Protein AF-A0A150AKC9-F1 (afdb_monomer)

Secondary structure (DSSP, 8-state):
-----PPPHHHHHH-TT--HHHHHHHHH-TT-HHHHHHHHTS-TTSS-HHHHHHHHHHHHHHHHHHHHHHHHHHHHHHHHHHHT----HHHHHHHGGGHHHHHHHHHHHHHHHHHHTT-----HHHH-TT--S-HHHHHHHHHHHHHHHHHHHHHHTT--

Mean predicted aligned error: 14.84 Å

pLDDT: mean 82.55, std 13.42, range [34.91, 95.19]

Sequence (160 aa):
MSYAQYYDDSEMLEDPLVKPQIWKLLKERPQDEYLWARYFGKDLFDITPEEYQMYEVLKSDLMNTDKSYQEEIEKAKMERQMAQQTFSQSDYDQWTKNISVNFGQIEVYFTERFSAMGSEYVSYYELYPNEDYNLTKWVDEHEARLKELEELKAINEGNY

Radius of gyration: 29.98 Å; Cα contacts (8 Å, |Δi|>4): 83; chains: 1; bounding box: 57×40×87 Å

Foldseek 3Di:
DDDDDDDDVVCCVQQVLNPVVLSVVCLVPVPDQVSVCVSVVHHLVPDDPVSVVVSVVVSVVSVVVVVVVVVVVVVVVVVVVVVPPLDDPVNVVVCLVPCVVCVVVLQVNLQVLCVVLVHHDDGPCNVCVVPPDDRNVVSVVSVVVSVVSVVVVCVVVVPD

Solvent-accessible surface area (backbone atoms only — not comparable to full-atom values): 9623 Å² total; per-residue (Å²): 134,86,83,81,80,83,77,56,74,71,55,44,72,76,33,82,80,72,46,66,77,53,50,57,51,35,72,77,41,58,83,45,62,68,57,49,21,60,64,73,70,44,55,80,90,73,53,51,75,68,56,47,52,50,49,52,52,53,42,48,51,50,54,48,52,54,50,54,52,51,52,51,53,52,50,54,49,51,51,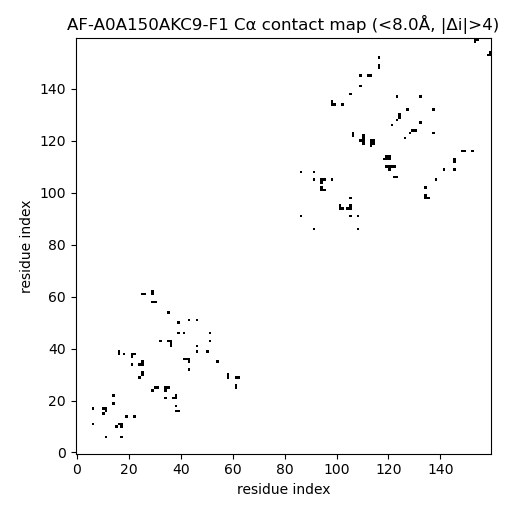50,50,58,77,63,57,77,81,48,72,70,55,52,65,56,34,64,76,44,44,90,83,31,42,70,62,53,50,52,49,48,42,54,53,32,47,77,71,76,37,91,65,80,57,65,62,79,79,37,72,83,64,83,64,60,64,66,60,52,49,54,54,51,52,54,53,49,50,54,51,53,50,54,49,36,61,75,71,68,70,124

Structure (mmCIF, N/CA/C/O backbone):
data_AF-A0A150AKC9-F1
#
_entry.id   AF-A0A150AKC9-F1
#
loop_
_atom_site.group_PDB
_atom_site.id
_atom_site.type_symbol
_atom_site.label_atom_id
_atom_site.label_alt_id
_atom_site.label_comp_id
_atom_site.label_asym_id
_atom_site.label_entity_id
_atom_site.label_seq_id
_atom_site.pdbx_PDB_ins_code
_atom_site.Cartn_x
_atom_site.Cartn_y
_atom_site.Cartn_z
_atom_site.occupancy
_atom_site.B_iso_or_equiv
_atom_site.auth_seq_id
_atom_site.auth_comp_id
_atom_site.auth_asym_id
_atom_site.auth_atom_id
_atom_site.pdbx_PDB_model_num
ATOM 1 N N . MET A 1 1 ? 14.778 -21.058 -56.996 1.00 34.91 1 MET A N 1
ATOM 2 C CA . MET A 1 1 ? 13.952 -19.844 -56.832 1.00 34.91 1 MET A CA 1
ATOM 3 C C . MET A 1 1 ? 13.758 -19.638 -55.340 1.00 34.91 1 MET A C 1
ATOM 5 O O . MET A 1 1 ? 13.484 -20.614 -54.656 1.00 34.91 1 MET A O 1
ATOM 9 N N . SER A 1 2 ? 14.054 -18.435 -54.848 1.00 39.12 2 SER A N 1
ATOM 10 C CA . SER A 1 2 ? 14.110 -18.092 -53.421 1.00 39.12 2 SER A CA 1
ATOM 11 C C . SER A 1 2 ? 12.700 -17.945 -52.841 1.00 39.12 2 SER A C 1
ATOM 13 O O . SER A 1 2 ? 11.886 -17.232 -53.425 1.00 39.12 2 SER A O 1
ATOM 15 N N . TYR A 1 3 ? 12.415 -18.619 -51.725 1.00 40.94 3 TYR A N 1
ATOM 16 C CA . TYR A 1 3 ? 11.184 -18.441 -50.955 1.00 40.94 3 TYR A CA 1
ATOM 17 C C . TYR A 1 3 ? 11.333 -17.185 -50.091 1.00 40.94 3 TYR A C 1
ATOM 19 O O . TYR A 1 3 ? 12.019 -17.215 -49.073 1.00 40.94 3 TYR A O 1
ATOM 27 N N . ALA A 1 4 ? 10.711 -16.079 -50.497 1.00 45.88 4 ALA A N 1
ATOM 28 C CA . ALA A 1 4 ? 10.506 -14.948 -49.602 1.00 45.88 4 ALA A CA 1
ATOM 29 C C . ALA A 1 4 ? 9.438 -15.356 -48.575 1.00 45.88 4 ALA A C 1
ATOM 31 O O . ALA A 1 4 ? 8.267 -15.513 -48.922 1.00 45.88 4 ALA A O 1
ATOM 32 N N . GLN A 1 5 ? 9.858 -15.617 -47.337 1.00 51.28 5 GLN A N 1
ATOM 33 C CA . GLN A 1 5 ? 8.944 -15.769 -46.209 1.00 51.28 5 GLN A CA 1
ATOM 34 C C . GLN A 1 5 ? 8.338 -14.392 -45.924 1.00 51.28 5 GLN A C 1
ATOM 36 O O . GLN A 1 5 ? 9.059 -13.453 -45.598 1.00 51.28 5 GLN A O 1
ATOM 41 N N . TYR A 1 6 ? 7.030 -14.263 -46.131 1.00 47.62 6 TYR A N 1
ATOM 42 C CA . TYR A 1 6 ? 6.269 -13.084 -45.736 1.00 47.62 6 TYR A CA 1
ATOM 43 C C . TYR A 1 6 ? 6.055 -13.158 -44.223 1.00 47.62 6 TYR A C 1
ATOM 45 O O . TYR A 1 6 ? 5.431 -14.108 -43.753 1.00 47.62 6 TYR A O 1
ATOM 53 N N . TYR A 1 7 ? 6.606 -12.201 -43.483 1.00 48.91 7 TYR A N 1
ATOM 54 C CA . TYR A 1 7 ? 6.326 -12.026 -42.059 1.00 48.91 7 TYR A CA 1
ATOM 55 C C . TYR A 1 7 ? 5.089 -11.143 -41.893 1.00 48.91 7 TYR A C 1
ATOM 57 O O . TYR A 1 7 ? 4.901 -10.209 -42.674 1.00 48.91 7 TYR A O 1
ATOM 65 N N . ASP A 1 8 ? 4.239 -11.475 -40.922 1.00 52.94 8 ASP A N 1
ATOM 66 C CA . ASP A 1 8 ? 3.052 -10.689 -40.576 1.00 52.94 8 ASP A CA 1
ATOM 67 C C . ASP A 1 8 ? 3.472 -9.407 -39.834 1.00 52.94 8 ASP A C 1
ATOM 69 O O . ASP A 1 8 ? 4.408 -9.424 -39.030 1.00 52.94 8 ASP A O 1
ATOM 73 N N . ASP A 1 9 ? 2.786 -8.290 -40.084 1.00 51.62 9 ASP A N 1
ATOM 74 C CA . ASP A 1 9 ? 3.104 -6.980 -39.491 1.00 51.62 9 ASP A CA 1
ATOM 75 C C . ASP A 1 9 ? 3.013 -7.018 -37.951 1.00 51.62 9 ASP A C 1
ATOM 77 O O . ASP A 1 9 ? 3.698 -6.266 -37.257 1.00 51.62 9 ASP A O 1
ATOM 81 N N . SER A 1 10 ? 2.208 -7.941 -37.413 1.00 51.44 10 SER A N 1
ATOM 82 C CA . SER A 1 10 ? 2.090 -8.222 -35.978 1.00 51.44 10 SER A CA 1
ATOM 83 C C . SER A 1 10 ? 3.357 -8.853 -35.374 1.00 51.44 10 SER A C 1
ATOM 85 O O . SER A 1 10 ? 3.740 -8.510 -34.257 1.00 51.44 10 SER A O 1
ATOM 87 N N . GLU A 1 11 ? 4.060 -9.708 -36.123 1.00 52.31 11 GLU A N 1
ATOM 88 C CA . GLU A 1 11 ? 5.324 -10.321 -35.696 1.00 52.31 11 GLU A CA 1
ATOM 89 C C . GLU A 1 11 ? 6.492 -9.330 -35.800 1.00 52.31 11 GLU A C 1
ATOM 91 O O . GLU A 1 11 ? 7.380 -9.349 -34.950 1.00 52.31 11 GLU A O 1
ATOM 96 N N . MET A 1 12 ? 6.462 -8.411 -36.776 1.00 53.72 12 MET A N 1
ATOM 97 C CA . MET A 1 12 ? 7.424 -7.297 -36.858 1.00 53.72 12 MET A CA 1
ATOM 98 C C . MET A 1 12 ? 7.257 -6.286 -35.713 1.00 53.72 12 MET A C 1
ATOM 100 O O . MET A 1 12 ? 8.232 -5.662 -35.296 1.00 53.72 12 MET A 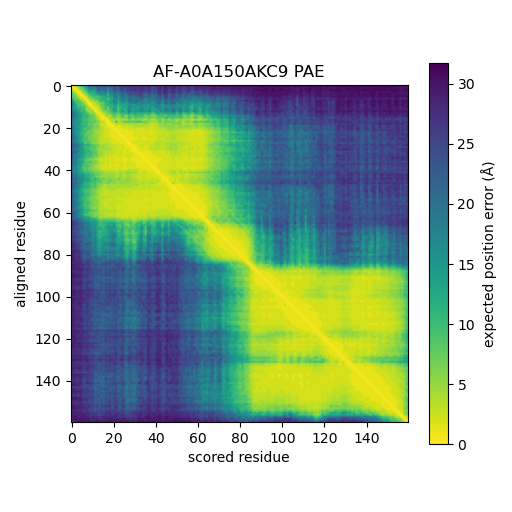O 1
ATOM 104 N N . LEU A 1 13 ? 6.035 -6.139 -35.192 1.00 55.62 13 LEU A N 1
ATOM 105 C CA . LEU A 1 13 ? 5.723 -5.309 -34.024 1.00 55.62 13 LEU A CA 1
ATOM 106 C C . LEU A 1 13 ? 6.336 -5.861 -32.730 1.00 55.62 13 LEU A C 1
ATOM 108 O O . LEU A 1 13 ? 6.710 -5.082 -31.857 1.00 55.62 13 LEU A O 1
ATOM 112 N N . GLU A 1 14 ? 6.458 -7.185 -32.609 1.00 65.38 14 GLU A N 1
ATOM 113 C CA . GLU A 1 14 ? 7.076 -7.820 -31.445 1.00 65.38 14 GLU A CA 1
ATOM 114 C C . GLU A 1 14 ? 8.579 -8.075 -31.602 1.00 65.38 14 GLU A C 1
ATOM 116 O O . GLU A 1 14 ? 9.279 -8.037 -30.594 1.00 65.38 14 GLU A O 1
ATOM 121 N N . ASP A 1 15 ? 9.074 -8.354 -32.811 1.00 75.06 15 ASP A N 1
ATOM 122 C CA . ASP A 1 15 ? 10.476 -8.661 -33.130 1.00 75.06 15 ASP A CA 1
ATOM 123 C C . ASP A 1 15 ? 10.939 -7.840 -34.354 1.00 75.06 15 ASP A C 1
ATOM 125 O O . ASP A 1 15 ? 10.834 -8.301 -35.495 1.00 75.06 15 ASP A O 1
ATOM 129 N N . PRO A 1 16 ? 11.492 -6.631 -34.139 1.00 76.25 16 PRO A N 1
ATOM 130 C CA . PRO A 1 16 ? 11.789 -5.684 -35.219 1.00 76.25 16 PRO A CA 1
ATOM 131 C C . PRO A 1 16 ? 12.796 -6.171 -36.267 1.00 76.25 16 PRO A C 1
ATOM 133 O O . PRO A 1 16 ? 12.777 -5.707 -37.406 1.00 76.25 16 PRO A O 1
ATOM 136 N N . LEU A 1 17 ? 13.698 -7.089 -35.897 1.00 81.69 17 LEU A N 1
ATOM 137 C CA . LEU A 1 17 ? 14.687 -7.681 -36.811 1.00 81.69 17 LEU A CA 1
ATOM 138 C C . LEU A 1 17 ? 14.324 -9.095 -37.262 1.00 81.69 17 LEU A C 1
ATOM 140 O O . LEU A 1 17 ? 15.100 -9.717 -37.994 1.00 81.69 17 LEU A O 1
ATOM 144 N N . VAL A 1 18 ? 13.160 -9.591 -36.844 1.00 83.06 18 VAL A N 1
ATOM 145 C CA . VAL A 1 18 ? 12.596 -10.868 -37.270 1.00 83.06 18 VAL A CA 1
ATOM 146 C C . VAL A 1 18 ? 13.571 -12.033 -37.038 1.00 83.06 18 VAL A C 1
ATOM 148 O O . VAL A 1 18 ? 13.853 -12.870 -37.902 1.00 83.06 18 VAL A O 1
ATOM 151 N N . LYS A 1 19 ? 14.141 -12.071 -35.832 1.00 84.50 19 LYS A N 1
ATOM 152 C CA . LYS A 1 19 ? 15.042 -13.125 -35.350 1.00 84.50 19 LYS A CA 1
ATOM 153 C C . LYS A 1 19 ? 14.464 -13.745 -34.071 1.00 84.50 19 LYS A C 1
ATOM 155 O O . LYS A 1 19 ? 15.092 -13.646 -33.008 1.00 84.50 19 LYS A O 1
ATOM 160 N N . PRO A 1 20 ? 13.347 -14.496 -34.165 1.00 82.44 20 PRO A N 1
ATOM 161 C CA . PRO A 1 20 ? 12.528 -14.866 -33.005 1.00 82.44 20 PRO A CA 1
ATOM 162 C C . PRO A 1 20 ? 13.274 -15.742 -31.997 1.00 82.44 20 PRO A C 1
ATOM 164 O O . PRO A 1 20 ? 13.037 -15.676 -30.793 1.00 82.44 20 PRO A O 1
ATOM 167 N N . GLN A 1 21 ? 14.232 -16.539 -32.478 1.00 84.50 21 GLN A N 1
ATOM 168 C CA . GLN A 1 21 ? 15.062 -17.399 -31.633 1.00 84.50 21 GLN A CA 1
ATOM 169 C C . GLN A 1 21 ? 16.009 -16.597 -30.733 1.00 84.50 21 GLN A C 1
ATOM 171 O O . GLN A 1 21 ? 16.190 -16.940 -29.569 1.00 84.50 21 GLN A O 1
ATOM 176 N N . ILE A 1 22 ? 16.616 -15.529 -31.262 1.00 87.38 22 ILE A N 1
ATOM 177 C CA . ILE A 1 22 ? 17.525 -14.669 -30.493 1.00 87.38 22 ILE A CA 1
ATOM 178 C C . ILE A 1 22 ? 16.703 -13.699 -29.642 1.00 87.38 22 ILE A C 1
ATOM 180 O O . ILE A 1 22 ? 17.026 -13.487 -28.477 1.00 87.38 22 ILE A O 1
ATOM 184 N N . TRP A 1 23 ? 15.598 -13.188 -30.188 1.00 88.94 23 TRP A N 1
ATOM 185 C CA . TRP A 1 23 ? 14.686 -12.295 -29.485 1.00 88.94 23 TRP A CA 1
ATOM 186 C C . TRP A 1 23 ? 14.091 -12.924 -28.223 1.00 88.94 23 TRP A C 1
ATOM 188 O O . TRP A 1 23 ? 14.081 -12.302 -27.163 1.00 88.94 23 TRP A O 1
ATOM 198 N N . LYS A 1 24 ? 13.688 -14.200 -28.283 1.00 86.56 24 LYS A N 1
ATOM 199 C CA . LYS A 1 24 ? 13.222 -14.933 -27.098 1.00 86.56 24 LYS A CA 1
ATOM 200 C C . LYS A 1 24 ? 14.282 -14.986 -25.992 1.00 86.56 24 LYS A C 1
ATOM 202 O O . LYS A 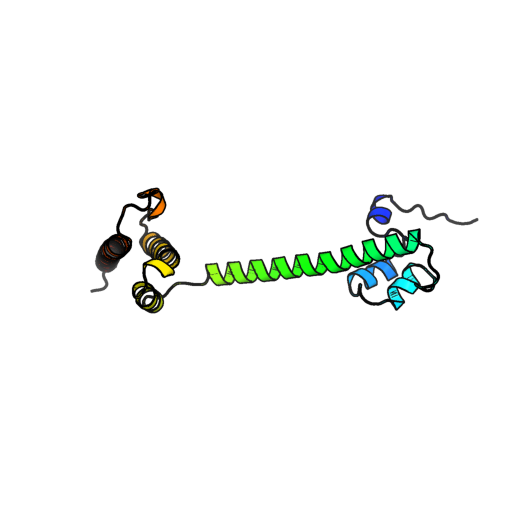1 24 ? 13.950 -14.800 -24.827 1.00 86.56 24 LYS A O 1
ATOM 207 N N . LEU A 1 25 ? 15.548 -15.204 -26.350 1.00 88.25 25 LEU A N 1
ATOM 208 C CA . LEU A 1 25 ? 16.649 -15.215 -25.382 1.00 88.25 25 LEU A CA 1
ATOM 209 C C . LEU A 1 25 ? 16.920 -13.816 -24.814 1.00 88.25 25 LEU A C 1
ATOM 211 O O . LEU A 1 25 ? 17.242 -13.694 -23.635 1.00 88.25 25 LEU A O 1
ATOM 215 N N . LEU A 1 26 ? 16.748 -12.766 -25.621 1.00 88.56 26 LEU A N 1
ATOM 216 C CA . LEU A 1 26 ? 16.855 -11.378 -25.170 1.00 88.56 26 LEU A CA 1
ATOM 217 C C . LEU A 1 26 ? 15.740 -10.991 -24.193 1.00 88.56 26 LEU A C 1
ATOM 219 O O . LEU A 1 26 ? 16.032 -10.301 -23.223 1.00 88.56 26 LEU A O 1
ATOM 223 N N . LYS A 1 27 ? 14.506 -11.488 -24.374 1.00 85.81 27 LYS A N 1
ATOM 224 C CA . LYS A 1 27 ? 13.420 -11.308 -23.389 1.00 85.81 27 LYS A CA 1
ATOM 225 C C . LYS A 1 27 ? 13.779 -11.892 -22.014 1.00 85.81 27 LYS A C 1
ATOM 227 O O . LYS A 1 27 ? 13.348 -11.361 -21.000 1.00 85.81 27 LYS A O 1
ATOM 232 N N . GLU A 1 28 ? 14.580 -12.958 -21.970 1.00 85.00 28 GLU A N 1
ATOM 233 C CA . GLU A 1 28 ? 15.048 -13.571 -20.717 1.00 85.00 28 GLU A CA 1
ATOM 234 C C . GLU A 1 28 ? 16.327 -12.916 -20.166 1.00 85.00 28 GLU A C 1
ATOM 236 O O . GLU A 1 28 ? 16.550 -12.905 -18.956 1.00 85.00 28 GLU A O 1
ATOM 241 N N . ARG A 1 29 ? 17.211 -12.421 -21.043 1.00 86.69 29 ARG A N 1
ATOM 242 C CA . ARG A 1 29 ? 18.532 -11.877 -20.685 1.00 86.69 29 ARG A CA 1
ATOM 243 C C . ARG A 1 29 ? 18.843 -10.601 -21.474 1.00 86.69 29 ARG A C 1
ATOM 245 O O . ARG A 1 29 ? 19.784 -10.584 -22.270 1.00 86.69 29 ARG A O 1
ATOM 252 N N . PRO A 1 30 ? 18.118 -9.499 -21.221 1.00 88.94 30 PRO A N 1
ATOM 253 C CA . PRO A 1 30 ? 18.275 -8.257 -21.983 1.00 88.94 30 PRO A CA 1
ATOM 254 C C . PRO A 1 30 ? 19.605 -7.532 -21.723 1.00 88.94 30 PRO A C 1
ATOM 256 O O . PRO A 1 30 ? 19.924 -6.551 -22.392 1.00 88.94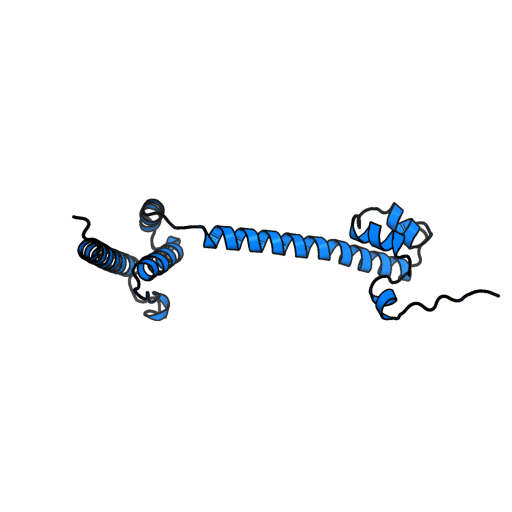 30 PRO A O 1
ATOM 259 N N . GLN A 1 31 ? 20.406 -7.998 -20.763 1.00 87.69 31 GLN A N 1
ATOM 260 C CA . GLN A 1 31 ? 21.723 -7.439 -20.441 1.00 87.69 31 GLN A CA 1
ATOM 261 C C . GLN A 1 31 ? 22.872 -8.107 -21.213 1.00 87.69 31 GLN A C 1
ATOM 263 O O . GLN A 1 31 ? 24.001 -7.632 -21.144 1.00 87.69 31 GLN A O 1
ATOM 268 N N . ASP A 1 32 ? 22.609 -9.200 -21.933 1.00 91.44 32 ASP A N 1
ATOM 269 C CA . ASP A 1 32 ? 23.642 -9.954 -22.643 1.00 91.44 32 ASP A CA 1
ATOM 270 C C . ASP A 1 32 ? 23.997 -9.281 -23.981 1.00 91.44 32 ASP A C 1
ATOM 272 O O . ASP A 1 32 ? 23.310 -9.428 -24.994 1.00 91.44 32 ASP A O 1
ATOM 276 N N . GLU A 1 33 ? 25.098 -8.529 -23.988 1.00 88.06 33 GLU A N 1
ATOM 277 C CA . GLU A 1 33 ? 25.607 -7.808 -25.164 1.00 88.06 33 GLU A CA 1
ATOM 278 C C . GLU A 1 33 ? 25.973 -8.740 -26.328 1.00 88.06 33 GLU A C 1
ATOM 280 O O . GLU A 1 33 ? 25.875 -8.352 -27.493 1.00 88.06 33 GLU A O 1
ATOM 285 N N . TYR A 1 34 ? 26.330 -9.995 -26.044 1.00 90.44 34 TYR A N 1
ATOM 286 C CA . TYR A 1 34 ? 26.636 -10.974 -27.081 1.00 90.44 34 TYR A CA 1
ATOM 287 C C . TYR A 1 34 ? 25.369 -11.449 -27.805 1.00 90.44 34 TYR A C 1
ATOM 289 O O . TYR A 1 34 ? 25.387 -11.657 -29.024 1.00 90.44 34 TYR A O 1
ATOM 297 N N . LEU A 1 35 ? 24.248 -11.579 -27.086 1.00 92.19 35 LEU A N 1
ATOM 298 C CA . LEU A 1 35 ? 22.943 -11.827 -27.705 1.00 92.19 35 LEU A CA 1
ATOM 299 C C . LEU A 1 35 ? 22.504 -10.644 -28.570 1.00 92.19 35 LEU A C 1
ATOM 301 O O . LEU A 1 35 ? 22.021 -10.863 -29.682 1.00 92.19 35 LEU A O 1
ATOM 305 N N . TRP A 1 36 ? 22.745 -9.413 -28.119 1.00 92.94 36 TRP A N 1
ATOM 306 C CA . TRP A 1 36 ? 22.462 -8.211 -28.902 1.00 92.94 36 TRP A CA 1
ATOM 307 C C . TRP A 1 36 ? 23.317 -8.118 -30.168 1.00 92.94 36 TRP A C 1
ATOM 309 O O . TRP A 1 36 ? 22.768 -7.928 -31.252 1.00 92.94 36 TRP A O 1
ATOM 319 N N . ALA A 1 37 ? 24.626 -8.364 -30.086 1.00 92.00 37 ALA A N 1
ATOM 320 C CA . ALA A 1 37 ? 25.495 -8.401 -31.265 1.00 92.00 37 ALA A CA 1
ATOM 321 C C . ALA A 1 37 ? 25.026 -9.455 -32.291 1.00 92.00 37 ALA A C 1
ATOM 323 O O . ALA A 1 37 ? 24.989 -9.210 -33.498 1.00 92.00 37 ALA A O 1
ATOM 324 N N . ARG A 1 38 ? 24.570 -10.629 -31.830 1.00 90.62 38 ARG A N 1
ATOM 325 C CA . ARG A 1 38 ? 23.966 -11.652 -32.707 1.00 90.62 38 ARG A CA 1
ATOM 326 C C . ARG A 1 38 ? 22.619 -11.217 -33.292 1.00 90.62 38 ARG A C 1
ATOM 328 O O . ARG A 1 38 ? 22.325 -11.525 -34.452 1.00 90.62 38 ARG A O 1
ATOM 335 N N . TYR A 1 39 ? 21.811 -10.507 -32.511 1.00 90.94 39 TYR A N 1
ATOM 336 C CA . TYR A 1 39 ? 20.514 -9.988 -32.937 1.00 90.94 39 TYR A CA 1
ATOM 337 C C . TYR A 1 39 ? 20.668 -8.927 -34.033 1.00 90.94 39 TYR A C 1
ATOM 339 O O . TYR A 1 39 ? 20.014 -9.025 -35.067 1.00 90.94 39 TYR A O 1
ATOM 347 N N . PHE A 1 40 ? 21.638 -8.023 -33.914 1.00 89.56 40 PHE A N 1
ATOM 348 C CA . PHE A 1 40 ? 21.976 -7.056 -34.966 1.00 89.56 40 PHE A CA 1
ATOM 349 C C . PHE A 1 40 ? 22.861 -7.652 -36.077 1.00 89.56 40 PHE A C 1
ATOM 351 O O . PHE A 1 40 ? 22.920 -7.128 -37.187 1.00 89.56 40 PHE A O 1
ATOM 358 N N . GLY A 1 41 ? 23.482 -8.810 -35.833 1.00 89.00 41 GLY A N 1
ATOM 359 C CA . GLY A 1 41 ? 24.338 -9.512 -36.794 1.00 89.00 41 GLY A CA 1
ATOM 360 C C . GLY A 1 41 ? 25.715 -8.873 -36.994 1.00 89.00 41 GLY A C 1
ATOM 361 O O . GLY A 1 41 ? 26.410 -9.236 -37.942 1.00 89.00 41 GLY A O 1
ATOM 362 N N . LYS A 1 42 ? 26.098 -7.934 -36.126 1.00 90.62 42 LYS A N 1
ATOM 363 C CA . LYS A 1 42 ? 27.387 -7.239 -36.126 1.00 90.62 42 LYS A CA 1
ATOM 364 C C . LYS A 1 42 ? 27.728 -6.772 -34.711 1.00 90.62 42 LYS A C 1
ATOM 366 O O . LYS A 1 42 ? 26.888 -6.851 -33.814 1.00 90.62 42 LYS A O 1
ATOM 371 N N . ASP A 1 43 ? 28.963 -6.330 -34.519 1.00 89.88 43 ASP A N 1
ATOM 372 C CA . ASP A 1 43 ? 29.396 -5.778 -33.242 1.00 89.88 43 ASP A CA 1
ATOM 373 C C . ASP A 1 43 ? 28.596 -4.507 -32.906 1.00 89.88 43 ASP A C 1
ATOM 375 O O . ASP A 1 43 ? 28.301 -3.707 -33.793 1.00 89.88 43 ASP A O 1
ATOM 379 N N . LEU A 1 44 ? 28.235 -4.320 -31.634 1.00 86.88 44 LEU A N 1
ATOM 380 C CA . LEU A 1 44 ? 27.482 -3.146 -31.181 1.00 86.88 44 LEU A CA 1
ATOM 381 C C . LEU A 1 44 ? 28.281 -1.841 -31.319 1.00 86.88 44 LEU A C 1
ATOM 383 O O . LEU A 1 44 ? 27.679 -0.772 -31.335 1.00 86.88 44 LEU A O 1
ATOM 387 N N . PHE A 1 45 ? 29.608 -1.907 -31.450 1.00 87.06 45 PHE A N 1
ATOM 388 C CA . PHE A 1 45 ? 30.448 -0.752 -31.780 1.00 87.06 45 PHE A CA 1
ATOM 389 C C . PHE A 1 45 ? 30.439 -0.408 -33.280 1.00 87.06 45 PHE A C 1
ATOM 391 O O . PHE A 1 45 ? 30.826 0.701 -33.647 1.00 87.06 45 PHE A O 1
ATOM 398 N N . ASP A 1 46 ? 29.965 -1.326 -34.129 1.00 90.88 46 ASP A N 1
ATOM 399 C CA . ASP A 1 46 ? 29.955 -1.206 -35.593 1.00 90.88 46 ASP A CA 1
ATOM 400 C C . ASP A 1 46 ? 28.544 -0.954 -36.175 1.00 90.88 46 ASP A C 1
ATOM 402 O O . ASP A 1 46 ? 28.370 -0.914 -37.399 1.00 90.88 46 ASP A O 1
ATOM 406 N N . ILE A 1 47 ? 27.514 -0.813 -35.329 1.00 88.50 47 ILE A N 1
ATOM 407 C CA . ILE A 1 47 ? 26.143 -0.488 -35.763 1.00 88.50 47 ILE A CA 1
ATOM 408 C C . ILE A 1 47 ? 25.990 0.986 -36.153 1.00 88.50 47 ILE A C 1
ATOM 410 O O . ILE A 1 47 ? 26.726 1.859 -35.690 1.00 88.50 47 ILE A O 1
ATOM 414 N N . THR A 1 48 ? 25.0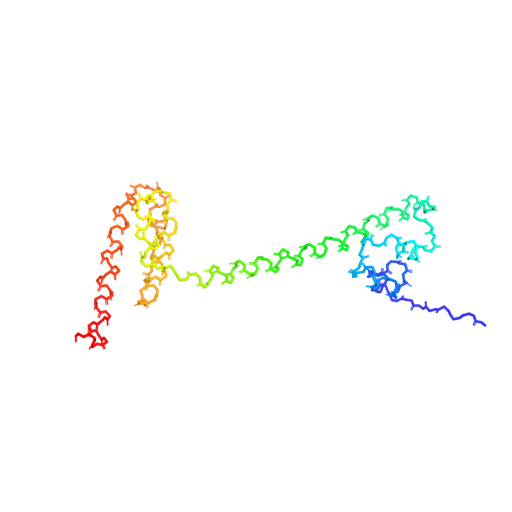28 1.277 -37.033 1.00 91.69 48 THR A N 1
ATOM 415 C CA . THR A 1 48 ? 24.734 2.663 -37.428 1.00 91.69 48 THR A CA 1
ATOM 416 C C . THR A 1 48 ? 24.073 3.435 -36.279 1.00 91.69 48 THR A C 1
ATOM 418 O O . THR A 1 48 ? 23.522 2.824 -35.360 1.00 91.69 48 THR A O 1
ATOM 421 N N . PRO A 1 49 ? 24.068 4.781 -36.313 1.00 89.75 49 PRO A N 1
ATOM 422 C CA . PRO A 1 49 ? 23.362 5.578 -35.311 1.00 89.75 49 PRO A CA 1
ATOM 423 C C . PRO A 1 49 ? 21.877 5.208 -35.161 1.00 89.75 49 PRO A C 1
ATOM 425 O O . PRO A 1 49 ? 21.353 5.209 -34.049 1.00 89.75 49 PRO A O 1
ATOM 428 N N . GLU A 1 50 ? 21.203 4.859 -36.257 1.00 87.88 50 GLU A N 1
ATOM 429 C CA . GLU A 1 50 ? 19.797 4.438 -36.261 1.00 87.88 50 GLU A CA 1
ATOM 430 C C . GLU A 1 50 ? 19.616 3.060 -35.604 1.00 87.88 50 GLU A C 1
ATOM 432 O O . GLU A 1 50 ? 18.715 2.868 -34.789 1.00 87.88 50 GLU A O 1
ATOM 437 N N . GLU A 1 51 ? 20.500 2.107 -35.910 1.00 87.06 51 GLU A N 1
ATOM 438 C CA . GLU A 1 51 ? 20.515 0.785 -35.274 1.00 87.06 51 GLU A CA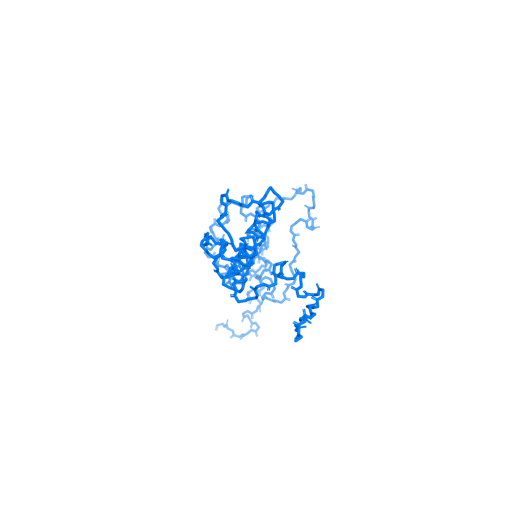 1
ATOM 439 C C . GLU A 1 51 ? 20.824 0.889 -33.772 1.00 87.06 51 GLU A C 1
ATOM 441 O O . GLU A 1 51 ? 20.217 0.179 -32.972 1.00 87.06 51 GLU A O 1
ATOM 446 N N . TYR A 1 52 ? 21.711 1.809 -33.379 1.00 88.12 52 TYR A N 1
ATOM 447 C CA . TYR A 1 52 ? 22.021 2.085 -31.976 1.00 88.12 52 TYR A CA 1
ATOM 448 C C . TYR A 1 52 ? 20.809 2.636 -31.217 1.00 88.12 52 TYR A C 1
ATOM 450 O O . TYR A 1 52 ? 20.504 2.168 -30.121 1.00 88.12 52 TYR A O 1
ATOM 458 N N . GLN A 1 53 ? 20.067 3.580 -31.807 1.00 87.12 53 GLN A N 1
ATOM 459 C CA . GLN A 1 53 ? 18.819 4.073 -31.212 1.00 87.12 53 GLN A CA 1
ATOM 460 C C . GLN A 1 53 ? 17.803 2.944 -31.019 1.00 87.12 53 GLN A C 1
ATOM 462 O O . GLN A 1 53 ? 17.187 2.845 -29.959 1.00 87.12 53 GLN A O 1
ATOM 467 N N . MET A 1 54 ? 17.657 2.067 -32.015 1.00 88.19 54 MET A N 1
ATOM 468 C CA . MET A 1 54 ? 16.775 0.906 -31.914 1.00 88.19 54 MET A CA 1
ATOM 469 C C . MET A 1 54 ? 17.230 -0.065 -30.816 1.00 88.19 54 MET A C 1
ATOM 471 O O . MET A 1 54 ? 16.403 -0.531 -30.037 1.00 88.19 54 MET A O 1
ATOM 475 N N . TYR A 1 55 ? 18.532 -0.336 -30.708 1.00 89.88 55 TYR A N 1
ATOM 476 C CA . TYR A 1 55 ? 19.101 -1.141 -29.626 1.00 89.88 55 TYR A CA 1
ATOM 477 C C . TYR A 1 55 ? 18.763 -0.568 -28.243 1.00 89.88 55 TYR A C 1
ATOM 479 O O . TYR A 1 55 ? 18.278 -1.307 -27.389 1.00 89.88 55 TYR A O 1
ATOM 487 N N . GLU A 1 56 ? 18.959 0.736 -28.029 1.00 90.00 56 GLU A N 1
ATOM 488 C CA . GLU A 1 56 ? 18.678 1.383 -26.741 1.00 90.00 56 GLU A CA 1
ATOM 489 C C . GLU A 1 56 ? 17.186 1.337 -26.383 1.00 90.00 56 GLU A C 1
ATOM 491 O O . GLU A 1 56 ? 16.841 1.007 -25.247 1.00 90.00 56 GLU A O 1
ATOM 496 N N . VAL A 1 57 ? 16.295 1.602 -27.347 1.00 88.75 57 VAL A N 1
ATOM 497 C CA . VAL A 1 57 ? 14.839 1.517 -27.134 1.00 88.75 57 VAL A CA 1
ATOM 498 C C . VAL A 1 57 ? 14.437 0.095 -26.747 1.00 88.75 57 VAL A C 1
ATOM 500 O O . VAL A 1 57 ? 13.830 -0.104 -25.698 1.00 88.75 57 VAL A O 1
ATOM 503 N N . LEU A 1 58 ? 14.849 -0.908 -27.528 1.00 89.06 58 LEU A N 1
ATOM 504 C CA . LEU A 1 58 ? 14.485 -2.302 -27.267 1.00 89.06 58 LEU A CA 1
ATOM 505 C C . LEU A 1 58 ? 15.072 -2.815 -25.949 1.00 89.06 58 LEU A C 1
ATOM 507 O O . LEU A 1 58 ? 14.394 -3.507 -25.192 1.00 89.06 58 LEU A O 1
ATOM 511 N N . LYS A 1 59 ? 16.323 -2.461 -25.641 1.00 89.06 59 LYS A N 1
ATOM 512 C CA . LYS A 1 59 ? 16.959 -2.828 -24.375 1.00 89.06 59 LYS A CA 1
ATOM 513 C C . LYS A 1 59 ? 16.243 -2.186 -23.193 1.00 89.06 59 LYS A C 1
ATOM 515 O O . LYS A 1 59 ? 15.992 -2.869 -22.201 1.00 89.06 59 LYS A O 1
ATOM 520 N N . SER A 1 60 ? 15.893 -0.906 -23.300 1.00 85.69 60 SER A N 1
ATOM 521 C CA . SER A 1 60 ? 15.118 -0.193 -22.285 1.00 85.69 60 SER A CA 1
ATOM 522 C C . SER A 1 60 ? 13.749 -0.843 -22.070 1.00 85.69 60 SER A C 1
ATOM 524 O O . SER A 1 60 ? 13.386 -1.119 -20.928 1.00 85.69 60 SER A O 1
ATOM 526 N N . ASP A 1 61 ? 13.018 -1.162 -23.137 1.00 86.12 61 ASP A N 1
ATOM 527 C CA . ASP A 1 61 ? 11.680 -1.757 -23.044 1.00 86.12 61 ASP A CA 1
ATOM 528 C C . ASP A 1 61 ? 11.704 -3.139 -22.382 1.00 86.12 61 ASP A C 1
ATOM 530 O O . ASP A 1 61 ? 10.912 -3.410 -21.471 1.00 86.12 61 ASP A O 1
ATOM 534 N N . LEU A 1 62 ? 12.660 -3.996 -22.758 1.00 86.31 62 LEU A N 1
ATOM 535 C CA . LEU A 1 62 ? 12.826 -5.309 -22.129 1.00 86.31 62 LEU A CA 1
ATOM 536 C C . LEU A 1 62 ? 13.204 -5.190 -20.643 1.00 86.31 62 LEU A C 1
ATOM 538 O O . LEU A 1 62 ? 12.691 -5.936 -19.810 1.00 86.31 62 LEU A O 1
ATOM 542 N N . MET A 1 63 ? 14.055 -4.223 -20.292 1.00 83.00 63 MET A N 1
ATOM 543 C CA . MET A 1 63 ? 14.475 -3.975 -18.907 1.00 83.00 63 MET A CA 1
ATOM 544 C C . MET A 1 63 ? 13.366 -3.347 -18.047 1.00 83.00 63 MET A C 1
ATOM 546 O O . MET A 1 63 ? 13.305 -3.603 -16.845 1.00 83.00 63 MET A O 1
ATOM 550 N N . ASN A 1 64 ? 12.493 -2.525 -18.634 1.00 80.81 64 ASN A N 1
ATOM 551 C CA . ASN A 1 64 ? 11.374 -1.896 -17.928 1.00 80.81 64 ASN A CA 1
ATOM 552 C C . ASN A 1 64 ? 10.200 -2.861 -17.736 1.00 80.81 64 ASN A C 1
ATOM 554 O O . ASN A 1 64 ? 9.537 -2.806 -16.702 1.00 80.81 64 ASN A O 1
ATOM 558 N N . THR A 1 65 ? 9.975 -3.773 -18.685 1.00 73.81 65 THR A N 1
ATOM 559 C CA . THR A 1 65 ? 8.938 -4.807 -18.568 1.00 73.81 65 THR A CA 1
ATOM 560 C C . THR A 1 65 ? 9.181 -5.688 -17.340 1.00 73.81 65 THR A C 1
ATOM 562 O O . THR A 1 65 ? 8.266 -5.887 -16.542 1.00 73.81 65 THR A O 1
ATOM 565 N N . ASP A 1 66 ? 10.423 -6.134 -17.118 1.00 68.94 66 ASP A N 1
ATOM 566 C CA . ASP A 1 66 ? 10.774 -6.933 -15.935 1.00 68.94 66 ASP A CA 1
ATOM 567 C C . ASP A 1 66 ? 10.568 -6.139 -14.633 1.00 68.94 66 ASP A C 1
ATOM 569 O O . ASP A 1 66 ? 9.911 -6.617 -13.712 1.00 68.94 66 ASP A O 1
ATOM 573 N N . LYS A 1 67 ? 11.002 -4.871 -14.578 1.00 70.56 67 LYS A N 1
ATOM 574 C CA . LYS A 1 67 ? 10.757 -4.003 -13.409 1.00 70.56 67 LYS A CA 1
ATOM 575 C C . LYS A 1 67 ? 9.273 -3.834 -13.097 1.00 70.56 67 LYS A C 1
ATOM 577 O O . LYS A 1 67 ? 8.887 -3.996 -11.947 1.00 70.56 67 LYS A O 1
ATOM 582 N N . SER A 1 68 ? 8.452 -3.556 -14.108 1.00 72.88 68 SER A N 1
ATOM 583 C CA . SER A 1 68 ? 7.008 -3.367 -13.920 1.00 72.88 68 SER A CA 1
ATOM 584 C C . SER A 1 68 ? 6.331 -4.618 -13.352 1.00 72.88 68 SER A C 1
ATOM 586 O O . SER A 1 68 ? 5.488 -4.524 -12.463 1.00 72.88 68 SER A O 1
ATOM 588 N N . TYR A 1 69 ? 6.765 -5.799 -13.798 1.00 70.38 69 TYR A N 1
ATOM 589 C CA . TYR A 1 69 ? 6.272 -7.077 -13.301 1.00 70.38 69 TYR A CA 1
ATOM 590 C C . TYR A 1 69 ? 6.708 -7.336 -11.851 1.00 70.38 69 TYR A C 1
ATOM 592 O O . TYR A 1 69 ? 5.903 -7.779 -11.030 1.00 70.38 69 TYR A O 1
ATOM 600 N N . GLN A 1 70 ? 7.962 -7.020 -11.507 1.00 70.56 70 GLN A N 1
ATOM 601 C CA . GLN A 1 70 ? 8.442 -7.125 -10.125 1.00 70.56 70 GLN A CA 1
ATOM 602 C C . GLN A 1 70 ? 7.697 -6.162 -9.190 1.00 70.56 70 GLN A C 1
ATOM 604 O O . GLN A 1 70 ? 7.261 -6.571 -8.115 1.00 70.56 70 GLN A O 1
ATOM 609 N N . GLU A 1 71 ? 7.491 -4.912 -9.610 1.00 77.44 71 GLU A N 1
ATOM 610 C CA . GLU A 1 71 ? 6.732 -3.909 -8.853 1.00 77.44 71 GLU A CA 1
ATOM 611 C C . GLU A 1 71 ? 5.284 -4.359 -8.609 1.00 77.44 71 GLU A C 1
ATOM 613 O O . GLU A 1 71 ? 4.759 -4.207 -7.503 1.00 77.44 71 GLU A O 1
ATOM 618 N N . GLU A 1 72 ? 4.642 -4.972 -9.606 1.00 77.50 72 GLU A N 1
ATOM 619 C CA . GLU A 1 72 ? 3.290 -5.516 -9.475 1.00 77.50 72 GLU A CA 1
ATOM 620 C C . GLU A 1 72 ? 3.232 -6.690 -8.482 1.00 77.50 72 GLU A C 1
ATOM 622 O O . GLU A 1 72 ? 2.337 -6.738 -7.631 1.00 77.50 72 GLU A O 1
ATOM 627 N N . ILE A 1 73 ? 4.213 -7.602 -8.518 1.00 80.00 73 ILE A N 1
ATOM 628 C CA . ILE A 1 73 ? 4.329 -8.699 -7.543 1.00 80.00 73 ILE A CA 1
ATOM 629 C C . ILE A 1 73 ? 4.529 -8.157 -6.125 1.00 80.00 73 ILE A C 1
ATOM 631 O O . ILE A 1 73 ? 3.876 -8.629 -5.187 1.00 80.00 73 ILE A O 1
ATOM 635 N N . GLU A 1 74 ? 5.430 -7.193 -5.945 1.00 74.38 74 GLU A N 1
ATOM 636 C CA . GLU A 1 74 ? 5.705 -6.593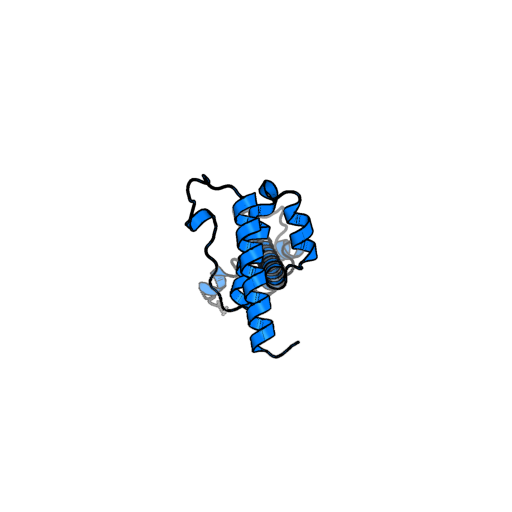 -4.640 1.00 74.38 74 GLU A CA 1
ATOM 637 C C . GLU A 1 74 ? 4.480 -5.865 -4.088 1.00 74.38 74 GLU A C 1
ATOM 639 O O . GLU A 1 74 ? 4.122 -6.063 -2.923 1.00 74.38 74 GLU A O 1
ATOM 644 N N . LYS A 1 75 ? 3.783 -5.101 -4.933 1.00 74.69 75 LYS A N 1
ATOM 645 C CA . LYS A 1 75 ? 2.531 -4.435 -4.576 1.00 74.69 75 LYS A CA 1
ATOM 646 C C . LYS A 1 75 ? 1.460 -5.441 -4.160 1.00 74.69 75 LYS A C 1
ATOM 648 O O . LYS A 1 75 ? 0.897 -5.306 -3.077 1.00 74.69 75 LYS A O 1
ATOM 653 N N . ALA A 1 76 ? 1.238 -6.494 -4.947 1.00 78.38 76 ALA A N 1
ATOM 654 C CA . ALA A 1 76 ? 0.266 -7.536 -4.619 1.00 78.38 76 ALA A CA 1
ATOM 655 C C . ALA A 1 76 ? 0.622 -8.277 -3.317 1.00 78.38 76 ALA A C 1
ATOM 657 O O . ALA A 1 76 ? -0.259 -8.685 -2.555 1.00 78.38 76 ALA A O 1
ATOM 658 N N . LYS A 1 77 ? 1.916 -8.456 -3.031 1.00 75.00 77 LYS A N 1
ATOM 659 C CA . LYS A 1 77 ? 2.391 -9.051 -1.778 1.00 75.00 77 LYS A CA 1
ATOM 660 C C . LYS A 1 77 ? 2.147 -8.126 -0.585 1.00 75.00 77 LYS A C 1
ATOM 662 O O . LYS A 1 77 ? 1.673 -8.610 0.441 1.00 75.00 77 LYS A O 1
ATOM 667 N N . MET A 1 78 ? 2.423 -6.829 -0.724 1.00 68.94 78 MET A N 1
ATOM 668 C CA . MET A 1 78 ? 2.117 -5.825 0.299 1.00 68.94 78 MET A CA 1
ATOM 669 C C . MET A 1 78 ? 0.613 -5.720 0.554 1.00 68.94 78 MET A C 1
ATOM 671 O O . MET A 1 78 ? 0.198 -5.738 1.706 1.00 68.94 78 MET A O 1
ATOM 675 N N . GLU A 1 79 ? -0.215 -5.699 -0.491 1.00 74.19 79 GLU A N 1
ATOM 676 C CA . GLU A 1 79 ? -1.677 -5.696 -0.365 1.00 74.19 79 GLU A CA 1
ATOM 677 C C . GLU A 1 79 ? -2.189 -6.947 0.354 1.00 74.19 79 GLU A C 1
ATOM 679 O O . GLU A 1 79 ? -3.005 -6.838 1.266 1.00 74.19 79 GLU A O 1
ATOM 684 N N . ARG A 1 80 ? -1.671 -8.137 0.019 1.00 70.69 80 ARG A N 1
ATOM 685 C CA . ARG A 1 80 ? -2.008 -9.372 0.746 1.00 70.69 80 ARG A CA 1
ATOM 686 C C . ARG A 1 80 ? -1.557 -9.331 2.199 1.00 70.69 80 ARG A C 1
ATOM 688 O O . ARG A 1 80 ? -2.274 -9.835 3.054 1.00 70.69 80 ARG A O 1
ATOM 695 N N . GLN A 1 81 ? -0.386 -8.766 2.473 1.00 69.38 81 GLN A N 1
ATOM 696 C CA . GLN A 1 81 ? 0.123 -8.630 3.832 1.00 69.38 81 GLN A CA 1
ATOM 697 C C . GLN A 1 81 ? -0.738 -7.663 4.650 1.00 69.38 81 GLN A C 1
ATOM 699 O O . GLN A 1 81 ? -1.090 -8.003 5.772 1.00 69.38 81 GLN A O 1
ATOM 704 N N . MET A 1 82 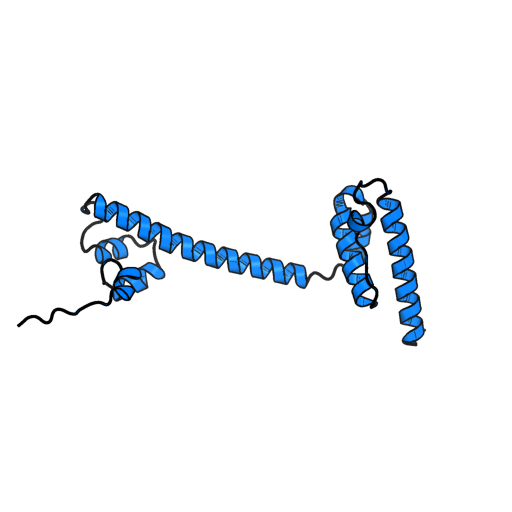? -1.127 -6.520 4.079 1.00 61.12 82 MET A N 1
ATOM 705 C CA . MET A 1 82 ? -2.045 -5.570 4.715 1.00 61.12 82 MET A CA 1
ATOM 706 C C . MET A 1 82 ? -3.428 -6.191 4.933 1.00 61.12 82 MET A C 1
ATOM 708 O O . MET A 1 82 ? -3.964 -6.103 6.027 1.00 61.12 82 MET A O 1
ATOM 712 N N . ALA A 1 83 ? -3.972 -6.906 3.944 1.00 65.44 83 ALA A N 1
ATOM 713 C CA . ALA A 1 83 ? -5.262 -7.586 4.071 1.00 65.44 83 ALA A CA 1
ATOM 714 C C . ALA A 1 83 ? -5.256 -8.737 5.097 1.00 65.44 83 ALA A C 1
ATOM 716 O O . ALA A 1 83 ? -6.310 -9.136 5.583 1.00 65.44 83 ALA A O 1
ATOM 717 N N . GLN A 1 84 ? -4.086 -9.302 5.404 1.00 58.19 84 GLN A N 1
ATOM 718 C CA . GLN A 1 84 ? -3.914 -10.331 6.437 1.00 58.19 84 GLN A CA 1
ATOM 719 C C . GLN A 1 84 ? -3.552 -9.749 7.804 1.00 58.19 84 GLN A C 1
ATOM 721 O O . GLN A 1 84 ? -3.470 -10.499 8.779 1.00 58.19 84 GLN A O 1
ATOM 726 N N . GLN A 1 85 ? -3.305 -8.444 7.891 1.00 61.03 85 GLN A N 1
ATOM 727 C CA . GLN A 1 85 ? -2.892 -7.803 9.123 1.00 61.03 85 GLN A CA 1
ATOM 728 C C . GLN A 1 85 ? -4.119 -7.574 10.010 1.00 61.03 85 GLN A C 1
ATOM 730 O O . GLN A 1 85 ? -4.679 -6.493 10.049 1.00 61.03 85 GLN A O 1
ATOM 735 N N . THR A 1 86 ? -4.543 -8.607 10.740 1.00 65.38 86 THR A N 1
ATOM 736 C CA . THR A 1 86 ? -5.506 -8.435 11.832 1.00 65.38 86 THR A CA 1
ATOM 737 C C . THR A 1 86 ? -4.803 -7.726 12.983 1.00 65.38 86 THR A C 1
ATOM 739 O O . THR A 1 86 ? -3.922 -8.312 13.622 1.00 65.38 86 THR A O 1
ATOM 742 N N . PHE A 1 87 ? -5.163 -6.474 13.238 1.00 76.50 87 PHE A N 1
ATOM 743 C CA . PHE A 1 87 ? -4.578 -5.700 14.326 1.00 76.50 87 PHE A CA 1
ATOM 744 C C . PHE A 1 87 ? -5.007 -6.258 15.685 1.00 76.50 87 PHE A C 1
ATOM 746 O O . PHE A 1 87 ? -6.189 -6.508 15.941 1.00 76.50 87 PHE A O 1
ATOM 753 N N . SER A 1 88 ? -4.033 -6.495 16.561 1.00 81.69 88 SER A N 1
ATOM 754 C CA . SER A 1 88 ? -4.287 -7.038 17.892 1.00 81.69 88 SER A CA 1
ATOM 755 C C . SER A 1 88 ? -4.646 -5.933 18.887 1.00 81.69 88 SER A C 1
ATOM 757 O O . SER A 1 88 ? -4.328 -4.761 18.686 1.00 81.69 88 SER A O 1
ATOM 759 N N . GLN A 1 89 ? -5.239 -6.312 20.024 1.00 82.44 89 GLN A N 1
ATOM 760 C CA . GLN A 1 89 ? -5.460 -5.378 21.136 1.00 82.44 89 GLN A CA 1
ATOM 761 C C . GLN A 1 89 ? -4.145 -4.732 21.613 1.00 82.44 89 GLN A C 1
ATOM 763 O O . GLN A 1 89 ? -4.122 -3.557 21.953 1.00 82.44 89 GLN A O 1
ATOM 768 N N . SER A 1 90 ? -3.026 -5.467 21.573 1.00 86.62 90 SER A N 1
ATOM 769 C CA . SER A 1 90 ? -1.717 -4.929 21.962 1.00 86.62 90 SER A CA 1
ATOM 770 C C . SER A 1 90 ? -1.214 -3.840 21.009 1.00 86.62 90 SER A C 1
ATOM 772 O O . SER A 1 90 ? -0.491 -2.946 21.452 1.00 86.62 90 SER A O 1
ATOM 774 N N . ASP A 1 91 ? -1.550 -3.922 19.718 1.00 88.94 91 ASP A N 1
ATOM 775 C CA . ASP A 1 91 ? -1.187 -2.893 18.737 1.00 88.94 91 ASP A CA 1
ATOM 776 C C . ASP A 1 91 ? -1.984 -1.612 19.007 1.00 88.94 91 ASP A C 1
ATOM 778 O O . ASP A 1 91 ? -1.409 -0.524 19.088 1.00 88.94 91 ASP A O 1
ATOM 782 N N . TYR A 1 92 ? -3.288 -1.761 19.264 1.00 90.94 92 TYR A N 1
ATOM 783 C CA . TYR A 1 92 ? -4.164 -0.666 19.678 1.00 90.94 92 TYR A CA 1
ATOM 784 C C . TYR A 1 92 ? -3.643 0.036 20.943 1.00 90.94 92 TYR A C 1
ATOM 786 O O . TYR A 1 92 ? -3.444 1.253 20.934 1.00 90.94 92 TYR A O 1
ATOM 794 N N . ASP A 1 93 ? -3.310 -0.722 21.992 1.00 91.56 93 ASP A N 1
ATOM 795 C CA . ASP A 1 93 ? -2.780 -0.184 23.254 1.00 91.56 93 ASP A CA 1
ATOM 796 C C . ASP A 1 93 ? -1.458 0.590 23.065 1.00 91.56 93 ASP A C 1
ATOM 798 O O . ASP A 1 93 ? -1.103 1.477 23.851 1.00 91.56 93 ASP A O 1
ATOM 802 N N . GLN A 1 94 ? -0.675 0.251 22.036 1.00 92.75 94 GLN A N 1
ATOM 803 C CA . GLN A 1 94 ? 0.526 1.001 21.688 1.00 92.75 94 GLN A CA 1
ATOM 804 C C . GLN A 1 94 ? 0.184 2.304 20.959 1.00 92.75 94 GLN A C 1
ATOM 806 O O . GLN A 1 94 ? 0.801 3.336 21.245 1.00 92.75 94 GLN A O 1
ATOM 811 N N . TRP A 1 95 ? -0.771 2.278 20.033 1.00 93.38 95 TRP A N 1
ATOM 812 C CA . TRP A 1 95 ? -1.147 3.444 19.239 1.00 93.38 95 TRP A CA 1
ATOM 813 C C . TRP A 1 95 ? -1.821 4.538 20.057 1.00 93.38 95 TRP A C 1
ATOM 815 O O . TRP A 1 95 ? -1.516 5.718 19.850 1.00 93.38 95 TRP A O 1
ATOM 825 N N . THR A 1 96 ? -2.641 4.166 21.041 1.00 93.00 96 THR A N 1
ATOM 826 C CA . THR A 1 96 ? -3.333 5.110 21.936 1.00 93.00 96 THR A CA 1
ATOM 827 C C . THR A 1 96 ? -2.383 5.933 22.812 1.00 93.00 96 THR A C 1
ATOM 829 O O . THR A 1 96 ? -2.759 6.993 23.308 1.00 93.00 96 THR A O 1
ATOM 832 N N . LYS A 1 97 ? -1.104 5.545 22.931 1.00 93.81 97 LYS A N 1
ATOM 833 C CA . LYS A 1 97 ? -0.072 6.373 23.588 1.00 93.81 97 LYS A CA 1
ATOM 834 C C . LYS A 1 97 ? 0.241 7.660 22.824 1.00 93.81 97 LYS A C 1
ATOM 836 O O . LYS A 1 97 ? 0.760 8.604 23.417 1.00 93.81 97 LYS A O 1
ATOM 841 N N . ASN A 1 98 ? -0.029 7.696 21.519 1.00 94.19 98 ASN A N 1
ATOM 842 C CA . ASN A 1 98 ? 0.135 8.883 20.685 1.00 94.19 98 ASN A CA 1
ATOM 843 C C . ASN A 1 98 ? -0.945 8.929 19.596 1.00 94.19 98 ASN A C 1
ATOM 845 O O . ASN A 1 98 ? -0.682 8.680 18.418 1.00 94.19 98 ASN A O 1
ATOM 849 N N . ILE A 1 99 ? -2.171 9.237 20.024 1.00 93.38 99 ILE A N 1
ATOM 850 C CA . ILE A 1 99 ? -3.366 9.210 19.173 1.00 93.38 99 ILE A CA 1
ATOM 851 C C . ILE A 1 99 ? -3.213 10.112 17.950 1.00 93.38 99 ILE A C 1
ATOM 853 O O . ILE A 1 99 ? -3.555 9.683 16.862 1.00 93.38 99 ILE A O 1
ATOM 857 N N . SER A 1 100 ? -2.663 11.322 18.083 1.00 91.44 100 SER A N 1
ATOM 858 C CA . SER A 1 100 ? -2.567 12.254 16.948 1.00 91.44 100 SER A CA 1
ATOM 859 C C . SER A 1 100 ? -1.687 11.737 15.809 1.00 91.44 100 SER A C 1
ATOM 861 O O . SER A 1 100 ? -1.971 12.016 14.650 1.00 91.44 100 SER A O 1
ATOM 863 N N . VAL A 1 101 ? -0.635 10.974 16.122 1.00 91.69 101 VAL A N 1
ATOM 864 C CA . VAL A 1 101 ? 0.255 10.380 15.111 1.00 91.69 101 VAL A CA 1
ATOM 865 C C . VAL A 1 101 ? -0.326 9.089 14.544 1.00 91.69 101 VAL A C 1
ATOM 867 O O . VAL A 1 101 ? -0.165 8.821 13.357 1.00 91.69 101 VAL A O 1
ATOM 870 N N . ASN A 1 102 ? -1.001 8.301 15.382 1.00 94.38 102 ASN A N 1
ATOM 871 C CA . ASN A 1 102 ? -1.470 6.964 15.020 1.00 94.38 102 ASN A CA 1
ATOM 872 C C . ASN A 1 102 ? -2.973 6.908 14.691 1.00 94.38 102 ASN A C 1
ATOM 874 O O . ASN A 1 102 ? -3.557 5.825 14.649 1.00 94.38 102 ASN A O 1
ATOM 878 N N . PHE A 1 103 ? -3.624 8.061 14.510 1.00 93.88 103 PHE A N 1
ATOM 879 C CA . PHE A 1 103 ? -5.081 8.137 14.415 1.00 93.88 103 PHE A CA 1
ATOM 880 C C . PHE A 1 103 ? -5.630 7.311 13.251 1.00 93.88 103 PHE A C 1
ATOM 882 O O . PHE A 1 103 ? -6.597 6.578 13.425 1.00 93.88 103 PHE A O 1
ATOM 889 N N . GLY A 1 104 ? -4.963 7.353 1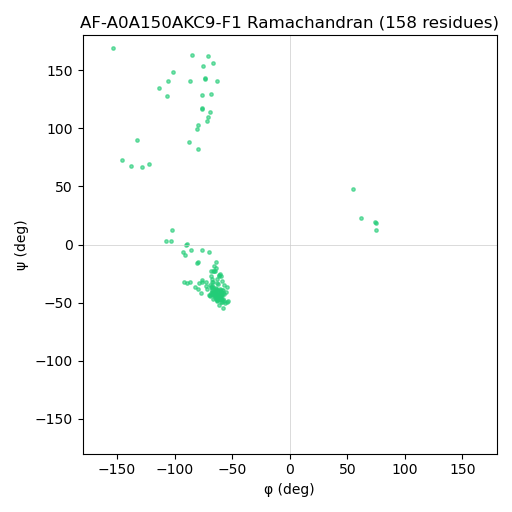2.094 1.00 90.25 104 GLY A N 1
ATOM 890 C CA . GLY A 1 104 ? -5.363 6.558 10.933 1.00 90.25 104 GLY A CA 1
ATOM 891 C C . GLY A 1 104 ? -5.346 5.052 11.212 1.00 90.25 104 GLY A C 1
ATOM 892 O O . GLY A 1 104 ? -6.274 4.350 10.828 1.00 90.25 104 GLY A O 1
ATOM 893 N N . GLN A 1 105 ? -4.341 4.547 11.936 1.00 90.62 105 GLN A N 1
ATOM 894 C CA . GLN A 1 105 ? -4.281 3.132 12.321 1.00 90.62 105 GLN A CA 1
ATOM 895 C C . GLN A 1 105 ? -5.391 2.764 13.313 1.00 90.62 105 GLN A C 1
ATOM 897 O O . GLN A 1 105 ? -5.994 1.697 13.200 1.00 90.62 105 GLN A O 1
ATOM 902 N N . ILE A 1 106 ? -5.692 3.660 14.257 1.00 92.62 106 ILE A N 1
ATOM 903 C CA . ILE A 1 106 ? -6.788 3.481 15.216 1.00 92.62 106 ILE A CA 1
ATOM 904 C C . ILE A 1 106 ? -8.149 3.455 14.495 1.00 92.62 106 ILE A C 1
ATOM 906 O O . ILE A 1 106 ? -9.019 2.658 14.841 1.00 92.62 106 ILE A O 1
ATOM 910 N N . GLU A 1 107 ? -8.334 4.279 13.464 1.00 92.25 107 GLU A N 1
ATOM 911 C CA . GLU A 1 107 ? -9.572 4.318 12.681 1.00 92.25 107 GLU A CA 1
ATOM 912 C C . GLU A 1 107 ? -9.791 3.023 11.879 1.00 92.25 107 GLU A C 1
ATOM 914 O O . GLU A 1 107 ? -10.892 2.461 11.873 1.00 92.25 107 GLU A O 1
ATOM 919 N N . VAL A 1 108 ? -8.729 2.497 11.262 1.00 90.06 108 VAL A N 1
ATOM 920 C CA . VAL A 1 108 ? -8.777 1.197 10.574 1.00 90.06 108 VAL A CA 1
ATOM 921 C C . VAL A 1 108 ? -9.112 0.078 11.565 1.00 90.06 108 VAL A C 1
ATOM 923 O O . VAL A 1 108 ? -9.998 -0.731 11.285 1.00 90.06 108 VAL A O 1
ATOM 926 N N . TYR A 1 109 ? -8.493 0.080 12.754 1.00 91.75 109 TYR A N 1
ATOM 927 C CA . TYR A 1 109 ? -8.811 -0.874 13.821 1.00 91.75 109 TYR A CA 1
ATOM 928 C C . TYR A 1 109 ? -10.300 -0.863 14.177 1.00 91.75 109 TYR A C 1
ATOM 930 O O . TYR A 1 109 ? -10.938 -1.917 14.204 1.00 91.75 109 TYR A O 1
ATOM 938 N N . PHE A 1 110 ? -10.885 0.315 14.408 1.00 93.00 110 PHE A N 1
ATOM 939 C CA . PHE A 1 110 ? -12.313 0.399 14.702 1.00 93.00 110 PHE A CA 1
ATOM 940 C C . PHE A 1 110 ? -13.165 -0.100 13.535 1.00 93.00 110 PHE A C 1
ATOM 942 O O . PHE A 1 110 ? -14.068 -0.906 13.758 1.00 93.00 110 PHE A O 1
ATOM 949 N N . THR A 1 111 ? -12.855 0.300 12.303 1.00 90.75 111 THR A N 1
ATOM 950 C CA . THR A 1 111 ? -13.594 -0.135 11.109 1.00 90.75 111 THR A CA 1
ATOM 951 C C . THR A 1 111 ? -13.688 -1.661 11.025 1.00 90.75 111 THR A C 1
ATOM 953 O O . THR A 1 111 ? -14.779 -2.216 10.869 1.00 90.75 111 THR A O 1
ATOM 956 N N . GLU A 1 112 ? -12.561 -2.353 11.197 1.00 88.38 112 GLU A N 1
ATOM 957 C CA . GLU A 1 112 ? -12.505 -3.816 11.176 1.00 88.38 112 GLU A CA 1
ATOM 958 C C . GLU A 1 112 ? -13.295 -4.441 12.330 1.00 88.38 112 GLU A C 1
ATOM 960 O O . GLU A 1 112 ? -14.074 -5.377 12.124 1.00 88.38 112 GLU A O 1
ATOM 965 N N . ARG A 1 113 ? -13.128 -3.915 13.547 1.00 89.69 113 ARG A N 1
ATOM 966 C CA . ARG A 1 113 ? -13.773 -4.451 14.749 1.00 89.69 113 ARG A CA 1
ATOM 967 C C . ARG A 1 113 ? -15.286 -4.287 14.722 1.00 89.69 113 ARG A C 1
ATOM 969 O O . ARG A 1 113 ? -15.995 -5.258 14.972 1.00 89.69 113 ARG A O 1
ATOM 976 N N . PHE A 1 114 ? -15.792 -3.108 14.369 1.00 91.56 114 PHE A N 1
ATOM 977 C CA . PHE A 1 114 ? -17.231 -2.883 14.226 1.00 91.56 114 PHE A CA 1
ATOM 978 C C . PHE A 1 114 ? -17.820 -3.770 13.121 1.00 91.56 114 PHE A C 1
ATOM 980 O O . PHE A 1 114 ? -18.838 -4.425 13.359 1.00 91.56 114 PHE A O 1
ATOM 987 N N . SER A 1 115 ? -17.135 -3.891 11.977 1.00 88.19 115 SER A N 1
ATOM 988 C CA . SER A 1 115 ? -17.548 -4.775 10.878 1.00 88.19 115 SER A CA 1
ATOM 989 C C . SER A 1 115 ? -17.626 -6.245 11.315 1.00 88.19 115 SER A C 1
ATOM 991 O O . SER A 1 115 ? -18.622 -6.924 11.057 1.00 88.19 115 SER A O 1
ATOM 993 N N . ALA A 1 116 ? -16.648 -6.729 12.089 1.00 86.69 116 ALA A N 1
ATOM 994 C CA . ALA A 1 116 ? -16.658 -8.080 12.663 1.00 86.69 116 ALA A CA 1
ATOM 995 C C . ALA A 1 116 ? -17.799 -8.316 13.680 1.00 86.69 116 ALA A C 1
ATOM 997 O O . ALA A 1 116 ? -18.214 -9.461 13.914 1.00 86.69 116 ALA A O 1
ATOM 998 N N . MET A 1 117 ? -18.330 -7.247 14.279 1.00 85.19 117 MET A N 1
ATOM 999 C CA . MET A 1 117 ? -19.523 -7.282 15.133 1.00 85.19 117 MET A CA 1
ATOM 1000 C C . MET A 1 117 ? -20.831 -7.086 14.348 1.00 85.19 117 MET A C 1
ATOM 1002 O O . MET A 1 117 ? -21.903 -7.112 14.946 1.00 85.19 117 MET A O 1
ATOM 1006 N N . GLY A 1 118 ? -20.768 -6.922 13.022 1.00 86.62 118 GLY A N 1
ATOM 1007 C CA . GLY A 1 118 ? -21.933 -6.662 12.173 1.00 86.62 118 GLY A CA 1
ATOM 1008 C C . GLY A 1 118 ? -22.481 -5.237 12.298 1.00 86.62 118 GLY A C 1
ATOM 1009 O O . GLY A 1 118 ? -23.638 -5.001 11.960 1.00 86.62 118 GLY A O 1
ATOM 1010 N N . SER A 1 119 ? -21.674 -4.298 12.802 1.00 88.81 119 SER A N 1
ATOM 1011 C CA . SER A 1 119 ? -22.003 -2.875 12.886 1.00 88.81 119 SER A CA 1
ATOM 1012 C C . SER A 1 119 ? -21.236 -2.097 11.825 1.00 88.81 119 SER A C 1
ATOM 1014 O O . SER A 1 119 ? -20.044 -2.306 11.617 1.00 88.81 119 SER A O 1
ATOM 1016 N N . GLU A 1 120 ? -21.897 -1.122 11.214 1.00 87.06 120 GLU A N 1
ATOM 1017 C CA . GLU A 1 120 ? -21.216 -0.131 10.385 1.00 87.06 120 GLU A CA 1
ATOM 1018 C C . GLU A 1 120 ? -20.434 0.851 11.275 1.00 87.06 120 GLU A C 1
ATOM 1020 O O . GLU A 1 120 ? -20.871 1.206 12.382 1.00 87.06 120 GLU A O 1
ATOM 1025 N N . TYR A 1 121 ? -19.264 1.264 10.790 1.00 90.94 121 TYR A N 1
ATOM 1026 C CA . TYR A 1 121 ? -18.415 2.293 11.384 1.00 90.94 121 TYR A CA 1
ATOM 1027 C C . TYR A 1 121 ? -18.372 3.496 10.446 1.00 90.94 121 TYR A C 1
ATOM 1029 O O . TYR A 1 121 ? -18.219 3.324 9.239 1.00 90.94 121 TYR A O 1
ATOM 1037 N N . VAL A 1 122 ? -18.515 4.696 11.004 1.00 90.88 122 VAL A N 1
ATOM 1038 C CA . VAL A 1 122 ? -18.423 5.957 10.260 1.00 90.88 122 VAL A CA 1
ATOM 1039 C C . VAL A 1 122 ? -17.099 6.605 10.633 1.00 90.88 122 VAL A C 1
ATOM 1041 O O . VAL A 1 122 ? -16.810 6.749 11.823 1.00 90.88 122 VAL A O 1
ATOM 1044 N N . SER A 1 123 ? -16.301 6.971 9.630 1.00 90.62 123 SER A N 1
ATOM 1045 C CA . SER A 1 123 ? -14.983 7.567 9.851 1.00 90.62 123 SER A CA 1
ATOM 1046 C C . SER A 1 123 ? -15.083 8.946 10.507 1.00 90.62 123 SER A C 1
ATOM 1048 O O . SER A 1 123 ? -16.089 9.657 10.401 1.00 90.62 123 SER A O 1
ATOM 1050 N N . TYR A 1 124 ? -14.010 9.356 11.182 1.00 91.19 124 TYR A N 1
ATOM 1051 C CA . TYR A 1 124 ? -13.947 10.675 11.811 1.00 91.19 124 TYR A CA 1
ATOM 1052 C C . TYR A 1 124 ? -14.072 11.798 10.779 1.00 91.19 124 TYR A C 1
ATOM 1054 O O . TYR A 1 124 ? -14.823 12.750 10.984 1.00 91.19 124 TYR A O 1
ATOM 1062 N N . TYR A 1 125 ? -13.366 11.670 9.654 1.00 89.56 125 TYR A N 1
ATOM 1063 C CA . TYR A 1 125 ? -13.330 12.689 8.604 1.00 89.56 125 TYR A CA 1
ATOM 1064 C C . TYR A 1 125 ? -14.668 12.844 7.869 1.00 89.56 125 TYR A C 1
ATOM 1066 O O . TYR A 1 125 ? -14.945 13.914 7.329 1.00 89.56 125 TYR A O 1
ATOM 1074 N N . GLU A 1 126 ? -15.523 11.818 7.886 1.00 89.25 126 GLU A N 1
ATOM 1075 C CA . GLU A 1 126 ? -16.895 11.922 7.379 1.00 89.25 126 GLU A CA 1
ATOM 1076 C C . GLU A 1 126 ? -17.796 12.764 8.291 1.00 89.25 126 GLU A C 1
ATOM 1078 O O . GLU A 1 126 ? -18.623 13.533 7.799 1.00 89.25 126 GLU A O 1
ATOM 1083 N N . LEU A 1 127 ? -17.641 12.651 9.614 1.00 91.19 127 LEU A N 1
ATOM 1084 C CA . LEU A 1 127 ? -18.480 13.365 10.587 1.00 91.19 127 LEU A CA 1
ATOM 1085 C C . LEU A 1 127 ? -17.939 14.749 10.953 1.00 91.19 127 LEU A C 1
ATOM 1087 O O . LEU A 1 127 ? -18.716 15.675 11.200 1.00 91.19 127 LEU A O 1
ATOM 1091 N N . TYR A 1 128 ? -16.618 14.900 10.963 1.00 91.69 128 TYR A N 1
ATOM 1092 C CA . TYR A 1 128 ? -15.913 16.119 11.341 1.00 91.69 128 TYR A CA 1
ATOM 1093 C C . TYR A 1 128 ? -14.902 16.522 10.256 1.00 91.69 128 TYR A C 1
ATOM 1095 O O . TYR A 1 128 ? -13.696 16.531 10.506 1.00 91.69 128 TYR A O 1
ATOM 1103 N N . PRO A 1 129 ? -15.368 16.918 9.055 1.00 88.62 129 PRO A N 1
ATOM 1104 C CA . PRO A 1 129 ? -14.493 17.257 7.928 1.00 88.62 129 PRO A CA 1
ATOM 1105 C C . PRO A 1 129 ? -13.592 18.476 8.183 1.00 88.62 129 PRO A C 1
ATOM 1107 O O . PRO A 1 129 ? -12.583 18.644 7.509 1.00 88.62 129 PRO A O 1
ATOM 1110 N N . ASN A 1 130 ? -13.947 19.326 9.152 1.00 91.12 130 ASN A N 1
ATOM 1111 C CA . ASN A 1 130 ? -13.144 20.482 9.564 1.00 91.12 130 ASN A CA 1
ATOM 1112 C C . ASN A 1 130 ? -12.136 20.155 10.681 1.00 91.12 130 ASN A C 1
ATOM 1114 O O . ASN A 1 130 ? -11.427 21.045 11.132 1.00 91.12 130 ASN A O 1
ATOM 1118 N N . GLU A 1 131 ? -12.102 18.905 11.154 1.00 88.44 131 GLU A N 1
ATOM 1119 C CA . GLU A 1 131 ? -11.222 18.436 12.231 1.00 88.44 131 GLU A CA 1
ATOM 1120 C C . GLU A 1 131 ? -11.434 19.132 13.595 1.00 88.44 131 GLU A C 1
ATOM 1122 O O . GLU A 1 131 ? -10.566 19.103 14.464 1.00 88.44 131 GLU A O 1
ATOM 1127 N N . ASP A 1 132 ? -12.620 19.703 13.822 1.00 91.00 132 ASP A N 1
ATOM 1128 C CA . ASP A 1 132 ? -12.949 20.478 15.030 1.00 91.00 132 ASP A CA 1
ATOM 1129 C C . ASP A 1 132 ? -13.210 19.620 16.289 1.00 91.00 132 ASP A C 1
ATOM 1131 O O . ASP A 1 132 ? -13.450 20.158 17.376 1.00 91.00 132 ASP A O 1
ATOM 1135 N N . TYR A 1 133 ? -13.209 18.289 16.170 1.00 92.12 133 TYR A N 1
ATOM 1136 C CA . TYR A 1 133 ? -13.510 17.378 17.273 1.00 92.12 133 TYR A CA 1
ATOM 1137 C C . TYR A 1 133 ? -12.239 16.775 17.885 1.00 92.12 133 TYR A C 1
ATOM 1139 O O . TYR A 1 133 ? -11.208 16.585 17.247 1.00 92.12 133 TYR A O 1
ATOM 1147 N N . ASN A 1 134 ? -12.269 16.500 19.187 1.00 95.00 134 ASN A N 1
ATOM 1148 C CA . ASN A 1 134 ? -11.078 16.018 19.876 1.00 95.00 134 ASN A CA 1
ATOM 1149 C C . ASN A 1 134 ? -10.833 14.534 19.557 1.00 95.00 134 ASN A C 1
ATOM 1151 O O . ASN A 1 134 ? -11.640 13.684 19.929 1.00 95.00 134 ASN A O 1
ATOM 1155 N N . LEU A 1 135 ? -9.694 14.228 18.927 1.00 93.19 135 LEU A N 1
ATOM 1156 C CA . LEU A 1 135 ? -9.335 12.861 18.528 1.00 93.19 135 LEU A CA 1
ATOM 1157 C C . LEU A 1 135 ? -9.272 11.888 19.713 1.00 93.19 135 LEU A C 1
ATOM 1159 O O . LEU A 1 135 ? -9.717 10.755 19.588 1.00 93.19 135 LEU A O 1
ATOM 1163 N N . THR A 1 136 ? -8.765 12.310 20.875 1.00 93.62 136 THR A N 1
ATOM 1164 C CA . THR A 1 136 ? -8.739 11.452 22.074 1.00 93.62 136 THR A CA 1
ATOM 1165 C C . THR A 1 136 ? -10.150 11.092 22.520 1.00 93.62 136 THR A C 1
ATOM 1167 O O . THR A 1 136 ? -10.455 9.920 22.690 1.00 93.62 136 THR A O 1
ATOM 1170 N N . LYS A 1 137 ? -11.039 12.086 22.612 1.00 94.44 137 LYS A N 1
ATOM 1171 C CA . LYS A 1 137 ? -12.443 11.867 22.973 1.00 94.44 137 LYS A CA 1
ATOM 1172 C C . LYS A 1 137 ? -13.152 10.953 21.973 1.00 94.44 137 LYS A C 1
ATOM 1174 O O . LYS A 1 137 ? -13.918 10.091 22.383 1.00 94.44 137 LYS A O 1
ATOM 1179 N N . TRP A 1 138 ? -12.872 11.123 20.681 1.00 95.19 138 TRP A N 1
ATOM 1180 C CA . TRP A 1 138 ? -13.386 10.245 19.633 1.00 95.19 138 TRP A CA 1
ATOM 1181 C C . TRP A 1 138 ? -12.963 8.790 19.840 1.00 95.19 138 TRP A C 1
ATOM 1183 O O . TRP A 1 138 ? -13.805 7.896 19.765 1.00 95.19 138 TRP A O 1
ATOM 1193 N N . VAL A 1 139 ? -11.677 8.557 20.115 1.00 95.19 139 VAL A N 1
ATOM 1194 C CA . VAL A 1 139 ? -11.138 7.214 20.363 1.00 95.19 139 VAL A CA 1
ATOM 1195 C C . VAL A 1 139 ? -11.773 6.592 21.608 1.00 95.19 139 VAL A C 1
ATOM 1197 O O . VAL A 1 139 ? -12.287 5.480 21.513 1.00 95.19 139 VAL A O 1
ATOM 1200 N N . ASP A 1 140 ? -11.836 7.324 22.724 1.00 94.75 140 ASP A N 1
ATOM 1201 C CA . ASP A 1 140 ? -12.429 6.839 23.980 1.00 94.75 140 ASP A CA 1
ATOM 1202 C C . ASP A 1 140 ? -13.907 6.426 23.803 1.00 94.75 140 ASP A C 1
ATOM 1204 O O . ASP A 1 140 ? -14.346 5.385 24.296 1.00 94.75 140 ASP A O 1
ATOM 1208 N N . GLU A 1 141 ? -14.690 7.230 23.074 1.00 94.88 141 GLU A N 1
ATOM 1209 C CA . GLU A 1 141 ? -16.108 6.955 22.802 1.00 94.88 141 GLU A CA 1
ATOM 1210 C C . GLU A 1 141 ? -16.302 5.695 21.951 1.00 94.88 141 GLU A C 1
ATOM 1212 O O . GLU A 1 141 ? -17.202 4.891 22.213 1.00 94.88 141 GLU A O 1
ATOM 1217 N N . HIS A 1 142 ? -15.456 5.502 20.939 1.00 94.56 142 HIS A N 1
ATOM 1218 C CA . HIS A 1 142 ? -15.545 4.343 20.055 1.00 94.56 142 HIS A CA 1
ATOM 1219 C C . HIS A 1 142 ? -15.017 3.067 20.707 1.00 94.56 142 HIS A C 1
ATOM 1221 O O . HIS A 1 142 ? -15.571 1.998 20.450 1.00 94.56 142 HIS A O 1
ATOM 1227 N N . GLU A 1 143 ? -14.036 3.169 21.604 1.00 93.69 143 GLU A N 1
ATOM 1228 C CA . GLU A 1 143 ? -13.602 2.056 22.448 1.00 93.69 143 GLU A CA 1
ATOM 1229 C C . GLU A 1 143 ? -14.725 1.593 23.380 1.00 93.69 143 GLU A C 1
ATOM 1231 O O . GLU A 1 143 ? -15.041 0.402 23.423 1.00 93.69 143 GLU A O 1
ATOM 1236 N N . ALA A 1 144 ? -15.387 2.529 24.069 1.00 93.88 144 ALA A N 1
ATOM 1237 C CA . ALA A 1 144 ? -16.519 2.214 24.937 1.00 93.88 144 ALA A CA 1
ATOM 1238 C C . ALA A 1 144 ? -17.659 1.540 24.157 1.00 93.88 144 ALA A C 1
ATOM 1240 O O . ALA A 1 144 ? -18.153 0.486 24.561 1.00 93.88 144 ALA A O 1
ATOM 1241 N N . ARG A 1 145 ? -18.022 2.096 22.995 1.00 93.75 145 ARG A N 1
ATOM 1242 C CA . ARG A 1 145 ? -19.059 1.528 22.124 1.00 93.75 145 ARG A CA 1
ATOM 1243 C C . ARG A 1 145 ? -18.686 0.133 21.615 1.00 93.75 145 ARG A C 1
ATOM 1245 O O . ARG A 1 145 ? -19.548 -0.742 21.560 1.00 93.75 145 ARG A O 1
ATOM 1252 N N . LEU A 1 146 ? -17.430 -0.083 21.221 1.00 92.12 146 LEU A N 1
ATOM 1253 C CA . LEU A 1 146 ? -16.977 -1.392 20.755 1.00 92.12 146 LEU A CA 1
ATOM 1254 C C . LEU A 1 146 ? -17.073 -2.434 21.876 1.00 92.12 146 LEU A C 1
ATOM 1256 O O . LEU A 1 146 ? -17.594 -3.523 21.648 1.00 92.12 146 LEU A O 1
ATOM 1260 N N . LYS A 1 147 ? -16.648 -2.073 23.091 1.00 91.44 147 LYS A N 1
ATOM 1261 C CA . LYS A 1 147 ? -16.740 -2.942 24.266 1.00 91.44 147 LYS A CA 1
ATOM 1262 C C . LYS A 1 147 ? -18.185 -3.332 24.588 1.00 91.44 147 LYS A C 1
ATOM 1264 O O . LYS A 1 147 ? -18.458 -4.501 24.839 1.00 91.44 147 LYS A O 1
ATOM 1269 N N . GLU A 1 148 ? -19.119 -2.384 24.533 1.00 92.19 148 GLU A N 1
ATOM 1270 C CA . GLU A 1 148 ? -20.546 -2.675 24.730 1.00 92.19 148 GLU A CA 1
ATOM 1271 C C . GLU A 1 148 ? -21.078 -3.674 23.688 1.00 92.19 148 GLU A C 1
ATOM 1273 O O . GLU A 1 148 ? -21.829 -4.589 24.029 1.00 92.19 148 GLU A O 1
ATOM 1278 N N . LEU A 1 149 ? -20.673 -3.542 22.420 1.00 90.50 149 LEU A N 1
ATOM 1279 C CA . LEU A 1 149 ? -21.058 -4.488 21.367 1.00 90.50 149 LEU A CA 1
ATOM 1280 C C . LEU A 1 149 ? -20.464 -5.883 21.586 1.00 90.50 149 LEU A C 1
ATOM 1282 O O . LEU A 1 149 ? -21.157 -6.879 21.372 1.00 90.50 149 LEU A O 1
ATOM 1286 N N . GLU A 1 150 ? -19.204 -5.959 22.010 1.00 88.31 150 GLU A N 1
ATOM 1287 C CA . GLU A 1 150 ? -18.537 -7.220 22.344 1.00 88.31 150 GLU A CA 1
ATOM 1288 C C . GLU A 1 150 ? -19.235 -7.934 23.501 1.00 88.31 150 GLU A C 1
ATOM 1290 O O . GLU A 1 150 ? -19.526 -9.128 23.400 1.00 88.31 150 GLU A O 1
ATOM 1295 N N . GLU A 1 151 ? -19.569 -7.194 24.562 1.00 89.06 151 GLU A N 1
ATOM 1296 C CA . GLU A 1 151 ? -20.337 -7.714 25.690 1.00 89.06 151 GLU A CA 1
ATOM 1297 C C . GLU A 1 151 ? -21.686 -8.247 25.201 1.00 89.06 151 GLU A C 1
ATOM 1299 O O . GLU A 1 151 ? -21.967 -9.429 25.384 1.00 89.06 151 GLU A O 1
ATOM 1304 N N . LEU A 1 152 ? -22.482 -7.444 24.485 1.00 87.75 152 LEU A N 1
ATOM 1305 C CA . LEU A 1 152 ? -23.786 -7.863 23.954 1.00 87.75 152 LEU A CA 1
ATOM 1306 C C . LEU A 1 152 ? -23.705 -9.122 23.080 1.00 87.75 152 LEU A C 1
ATOM 1308 O O . LEU A 1 152 ? -24.569 -9.999 23.176 1.00 87.75 152 LEU A O 1
ATOM 1312 N N . LYS A 1 153 ? -22.675 -9.237 22.237 1.00 85.69 153 LYS A N 1
ATOM 1313 C CA . LYS A 1 153 ? -22.460 -10.423 21.403 1.00 85.69 153 LYS A CA 1
ATOM 1314 C C . LYS A 1 153 ? -22.142 -11.655 22.254 1.00 85.69 153 LYS A C 1
ATOM 1316 O O . LYS A 1 153 ? -22.754 -12.698 22.034 1.00 85.69 153 LYS A O 1
ATOM 1321 N N . ALA A 1 154 ? -21.284 -11.524 23.268 1.00 84.94 154 ALA A N 1
ATOM 1322 C CA . ALA A 1 154 ? -20.959 -12.616 24.188 1.00 84.94 154 ALA A CA 1
ATOM 1323 C C . ALA A 1 154 ? -22.194 -13.125 24.959 1.00 84.94 154 ALA A C 1
ATOM 1325 O O . ALA A 1 154 ? -22.375 -14.339 25.093 1.00 84.94 154 ALA A O 1
ATOM 1326 N N . ILE A 1 155 ? -23.089 -12.217 25.382 1.00 83.75 155 ILE A N 1
ATOM 1327 C CA . ILE A 1 155 ? -24.381 -12.572 25.999 1.00 83.75 155 ILE A CA 1
ATOM 1328 C C . ILE A 1 155 ? -25.223 -13.424 25.052 1.00 83.75 155 ILE A C 1
ATOM 1330 O O . ILE A 1 155 ? -25.745 -14.467 25.447 1.00 83.75 155 ILE A O 1
ATOM 1334 N N . ASN A 1 156 ? -25.358 -12.973 23.806 1.00 79.50 156 ASN A N 1
ATOM 1335 C CA . ASN A 1 156 ? -26.202 -13.623 22.807 1.00 79.50 156 ASN A CA 1
ATOM 1336 C C . ASN A 1 156 ? -25.660 -14.997 22.378 1.00 79.50 156 ASN A C 1
ATOM 1338 O O . ASN A 1 156 ? -26.440 -15.868 21.997 1.00 79.50 156 ASN A O 1
ATOM 1342 N N . GLU A 1 157 ? -24.345 -15.204 22.466 1.00 82.19 157 GLU A N 1
ATOM 1343 C CA . GLU A 1 157 ? -23.678 -16.471 22.149 1.00 82.19 157 GLU A CA 1
ATOM 1344 C C . GLU A 1 157 ? -23.641 -17.459 23.334 1.00 82.19 157 GLU A C 1
ATOM 1346 O O . GLU A 1 157 ? -23.231 -18.606 23.163 1.00 82.19 157 GLU A O 1
ATOM 1351 N N . GLY A 1 158 ? -24.116 -17.060 24.523 1.00 63.88 158 GLY A N 1
ATOM 1352 C CA . GLY A 1 158 ? -24.224 -17.938 25.695 1.00 63.88 158 GLY A CA 1
ATOM 1353 C C . GLY A 1 158 ? -22.893 -18.252 26.388 1.00 63.88 158 GLY A C 1
ATOM 1354 O O . GLY A 1 158 ? -22.822 -19.214 27.151 1.00 63.88 158 GLY A O 1
ATOM 1355 N N . ASN A 1 159 ? -21.850 -17.455 26.136 1.00 61.19 159 ASN A N 1
ATOM 1356 C CA . ASN A 1 159 ? -20.549 -17.574 26.793 1.00 61.19 159 ASN A CA 1
ATOM 1357 C C . ASN A 1 159 ? -20.552 -16.756 28.095 1.00 61.19 159 ASN A C 1
ATOM 1359 O O . ASN A 1 159 ? -20.193 -15.580 28.089 1.00 61.19 159 ASN A O 1
ATOM 1363 N N . TYR A 1 160 ? -20.969 -17.380 29.198 1.00 50.81 160 TYR A N 1
ATOM 1364 C CA . TYR A 1 160 ? -20.879 -16.831 30.556 1.00 50.81 160 TYR A CA 1
ATOM 1365 C C . TYR A 1 160 ? -20.236 -17.826 31.519 1.00 50.81 160 TYR A C 1
ATOM 1367 O O . TYR A 1 160 ? -20.592 -19.025 31.450 1.00 50.81 160 TYR A O 1
#